Protein AF-A0A3D2HVH5-F1 (afdb_monomer_lite)

Sequence (94 aa):
MFSGCSFVQDDLLLTTTSPNNAYTVEAYKTNGGATVDYSIKVYLINNNNKLLIYDKYHDYDADIKWINNDIIYINGITLDLSKGETYDWRKDES

Radius of gyration: 14.65 Å; chains: 1; bounding box: 44×35×34 Å

Foldseek 3Di:
DDDDPFDFDWAWPDWDAFPVRPWIKIWTWTDPGDPAFIWIWIWIDDPPDTHTQEIDGNDDDWPWDHPHRQWIDTPNDIDRVVVPHGYDPVVVPD

Structure (mmCIF, N/CA/C/O backbone):
data_AF-A0A3D2HVH5-F1
#
_entry.id  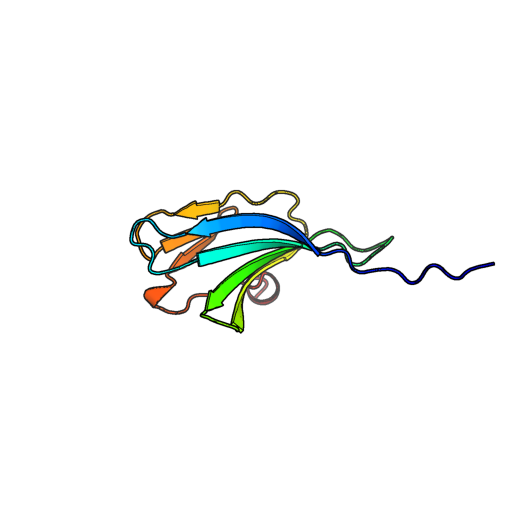 AF-A0A3D2HVH5-F1
#
loop_
_atom_site.group_PDB
_atom_site.id
_atom_site.type_symbol
_atom_site.label_atom_id
_atom_site.label_alt_id
_atom_site.label_comp_id
_atom_site.label_asym_id
_atom_site.label_entity_id
_atom_site.label_seq_id
_atom_site.pdbx_PDB_ins_code
_atom_site.Cartn_x
_atom_site.Cartn_y
_atom_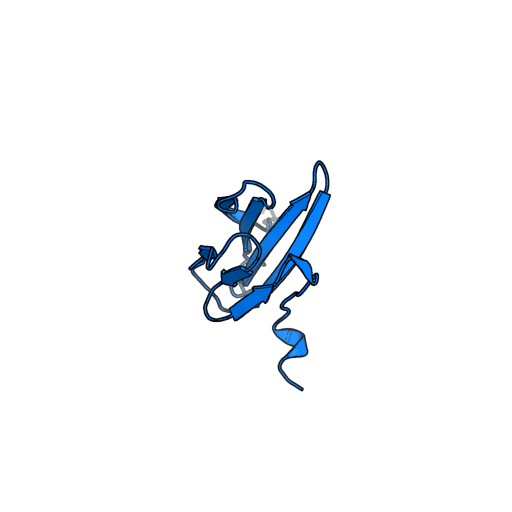site.Cartn_z
_atom_site.occupancy
_atom_site.B_iso_or_equiv
_atom_site.auth_seq_id
_atom_site.auth_comp_id
_atom_site.auth_asym_id
_atom_site.auth_atom_id
_atom_site.pdbx_PDB_model_num
ATOM 1 N N . MET A 1 1 ? 29.369 14.359 -24.707 1.00 44.62 1 MET A N 1
ATOM 2 C CA . MET A 1 1 ? 28.544 13.168 -24.422 1.00 44.62 1 MET A CA 1
ATOM 3 C C . MET A 1 1 ? 28.071 13.291 -22.988 1.00 44.62 1 MET A C 1
ATOM 5 O O . MET A 1 1 ? 28.908 13.238 -22.100 1.00 44.62 1 MET A O 1
ATOM 9 N N . PHE A 1 2 ? 26.787 13.562 -22.757 1.00 42.91 2 PHE A N 1
ATOM 10 C CA . PHE A 1 2 ? 26.234 13.526 -21.405 1.00 42.91 2 PHE A CA 1
ATOM 11 C C . PHE A 1 2 ? 25.772 12.096 -21.143 1.00 42.91 2 PHE A C 1
ATOM 13 O O . PHE A 1 2 ? 24.882 11.602 -21.832 1.00 42.91 2 PHE A O 1
ATOM 20 N N . SER A 1 3 ? 26.434 11.420 -20.205 1.00 45.88 3 SER A N 1
ATOM 21 C CA . SER A 1 3 ? 25.979 10.144 -19.664 1.00 45.88 3 SER A CA 1
ATOM 22 C C . SER A 1 3 ? 24.598 10.359 -19.054 1.00 45.88 3 SER A C 1
ATOM 24 O O . SER A 1 3 ? 24.457 11.119 -18.097 1.00 45.88 3 SER A O 1
ATOM 26 N N . GLY A 1 4 ? 23.575 9.745 -19.648 1.00 45.00 4 GLY A N 1
ATOM 27 C CA . GLY A 1 4 ? 22.221 9.759 -19.112 1.00 45.00 4 GLY A CA 1
ATOM 28 C C . GLY A 1 4 ? 22.220 9.057 -17.761 1.00 45.00 4 GLY A C 1
ATOM 29 O O . GLY A 1 4 ? 22.364 7.840 -17.692 1.00 45.00 4 GLY A O 1
ATOM 30 N N . CYS A 1 5 ? 22.105 9.832 -16.686 1.00 45.31 5 CYS A N 1
ATOM 31 C CA . CYS A 1 5 ? 21.733 9.304 -15.385 1.00 45.31 5 CYS A CA 1
ATOM 32 C C . CYS A 1 5 ? 20.349 8.668 -15.563 1.00 45.31 5 CYS A C 1
ATOM 34 O O . CYS A 1 5 ? 19.402 9.365 -15.931 1.00 45.31 5 CYS A O 1
ATOM 36 N N . SER A 1 6 ? 20.247 7.348 -15.406 1.00 45.72 6 SER A N 1
ATOM 37 C CA . SER A 1 6 ? 18.972 6.640 -15.494 1.00 45.72 6 SER A CA 1
ATOM 38 C C . SER A 1 6 ? 18.134 7.070 -14.289 1.00 45.72 6 SER A C 1
ATOM 40 O O . SER A 1 6 ? 18.336 6.573 -13.183 1.00 45.72 6 SER A O 1
ATOM 42 N N . PHE A 1 7 ? 17.264 8.065 -14.469 1.00 50.84 7 PHE A N 1
ATOM 43 C CA . PHE A 1 7 ? 16.286 8.436 -13.455 1.00 50.84 7 PHE A CA 1
ATOM 44 C C . PHE A 1 7 ? 15.321 7.262 -13.307 1.00 50.84 7 PHE A C 1
ATOM 46 O O . PHE A 1 7 ? 14.620 6.915 -14.255 1.00 50.84 7 PHE A O 1
ATOM 53 N N . VAL A 1 8 ? 15.307 6.639 -12.130 1.00 54.69 8 VAL A N 1
ATOM 54 C CA . VAL A 1 8 ? 14.186 5.790 -11.728 1.00 54.69 8 VAL A CA 1
ATOM 55 C C . VAL A 1 8 ? 12.981 6.720 -11.652 1.00 54.69 8 VAL A C 1
ATOM 57 O O . VAL A 1 8 ? 12.969 7.656 -10.850 1.00 54.69 8 VAL A O 1
ATOM 60 N N . GLN A 1 9 ? 12.036 6.538 -12.568 1.00 63.22 9 GLN A N 1
ATOM 61 C CA . GLN A 1 9 ? 10.809 7.316 -12.613 1.00 63.22 9 GLN A CA 1
ATOM 62 C C . GLN A 1 9 ? 9.709 6.454 -11.996 1.00 63.22 9 GLN A C 1
ATOM 64 O O . GLN A 1 9 ? 9.333 5.420 -12.552 1.00 63.22 9 GLN A O 1
ATOM 69 N N . ASP A 1 10 ? 9.267 6.865 -10.810 1.00 75.75 10 ASP A N 1
ATOM 70 C CA . ASP A 1 10 ? 8.103 6.302 -10.141 1.00 75.75 10 ASP A CA 1
ATOM 71 C C . ASP A 1 10 ? 6.902 7.174 -10.511 1.00 75.75 10 ASP A C 1
ATOM 73 O O . ASP A 1 10 ? 6.755 8.296 -10.019 1.00 75.75 10 ASP A O 1
ATOM 77 N N . ASP A 1 11 ? 6.048 6.665 -11.393 1.00 86.44 11 ASP A N 1
ATOM 78 C CA . ASP A 1 11 ? 4.837 7.358 -11.816 1.00 86.44 11 ASP A CA 1
ATOM 79 C C . ASP A 1 11 ? 3.689 6.991 -10.871 1.00 86.44 11 ASP A C 1
ATOM 81 O O . ASP A 1 11 ? 3.313 5.820 -10.757 1.00 86.44 11 ASP A O 1
ATOM 85 N N . LEU A 1 12 ? 3.117 7.989 -10.185 1.00 90.75 12 LEU A N 1
ATOM 86 C CA . LEU A 1 12 ? 1.897 7.805 -9.397 1.00 90.75 12 LEU A CA 1
ATOM 87 C C . LEU A 1 12 ? 0.740 7.482 -10.350 1.00 90.75 12 LEU A C 1
ATOM 89 O O . LEU A 1 12 ? 0.345 8.321 -11.157 1.00 90.75 12 LEU A O 1
ATOM 93 N N . LEU A 1 13 ? 0.185 6.279 -10.232 1.00 91.06 13 LEU A N 1
ATOM 94 C CA . LEU A 1 13 ? -0.951 5.832 -11.035 1.00 91.06 13 LEU A CA 1
ATOM 95 C C . LEU A 1 13 ? -2.275 6.301 -10.439 1.00 91.06 13 LEU A C 1
ATOM 97 O O . LEU A 1 13 ? -3.129 6.825 -11.152 1.00 91.06 13 LEU A O 1
ATOM 101 N N . LEU A 1 14 ? -2.456 6.088 -9.134 1.00 93.75 14 LEU A N 1
ATOM 102 C CA . LEU A 1 14 ? -3.670 6.471 -8.423 1.00 93.75 14 LEU A CA 1
ATOM 103 C C . LEU A 1 14 ? -3.436 6.604 -6.921 1.00 93.75 14 LEU A C 1
ATOM 105 O O . LEU A 1 14 ? -2.539 5.983 -6.347 1.00 93.75 14 LEU A O 1
ATOM 109 N N . THR A 1 15 ? -4.336 7.353 -6.294 1.00 96.25 15 THR A N 1
ATOM 110 C CA . THR A 1 15 ? -4.529 7.405 -4.847 1.00 96.25 15 THR A CA 1
ATOM 111 C C . THR A 1 15 ? -5.975 7.029 -4.564 1.00 96.25 15 THR A C 1
ATOM 113 O O . THR A 1 15 ? -6.886 7.531 -5.224 1.00 96.25 15 THR A O 1
ATOM 116 N N . THR A 1 16 ? -6.206 6.146 -3.597 1.00 96.56 16 THR A N 1
ATOM 117 C CA . THR A 1 16 ? -7.561 5.775 -3.178 1.00 96.56 16 THR A CA 1
ATOM 118 C C . THR A 1 16 ? -7.640 5.615 -1.670 1.00 96.56 16 THR A C 1
ATOM 120 O O . THR A 1 16 ? -6.666 5.246 -1.013 1.00 96.56 16 THR A O 1
ATOM 123 N N . THR A 1 17 ? -8.817 5.891 -1.128 1.00 97.62 17 THR A N 1
ATOM 124 C CA . THR A 1 17 ? -9.100 5.866 0.303 1.00 97.62 17 THR A CA 1
ATOM 125 C C . THR A 1 17 ? -10.227 4.875 0.566 1.00 97.62 17 THR A C 1
ATOM 127 O O . THR A 1 17 ? -11.151 4.755 -0.242 1.00 97.62 17 THR A O 1
ATOM 130 N N . SER A 1 18 ? -10.132 4.137 1.669 1.00 97.12 18 SER A N 1
ATOM 131 C CA . SER A 1 18 ? -11.139 3.157 2.062 1.00 97.12 18 SER A CA 1
ATOM 132 C C . SER A 1 18 ? -12.505 3.820 2.285 1.00 97.12 18 SER A C 1
ATOM 134 O O . SER A 1 18 ? -12.567 5.004 2.623 1.00 97.12 18 SER A O 1
ATOM 136 N N . PRO A 1 19 ? -13.626 3.084 2.158 1.00 97.69 19 PRO A N 1
ATOM 137 C CA . PRO A 1 19 ? -14.966 3.666 2.290 1.00 97.69 19 PRO A CA 1
ATOM 138 C C . PRO A 1 19 ? -15.228 4.403 3.615 1.00 97.69 19 PRO A C 1
ATOM 140 O O . PRO A 1 19 ? -16.013 5.348 3.655 1.00 97.69 19 PRO A O 1
ATOM 143 N N . ASN A 1 20 ? -14.570 3.986 4.701 1.00 97.25 20 ASN A N 1
ATOM 144 C CA . ASN A 1 20 ? -14.649 4.621 6.021 1.00 97.25 20 ASN A CA 1
ATOM 145 C C . ASN A 1 20 ? -13.549 5.669 6.284 1.00 97.25 20 ASN A C 1
ATOM 147 O O . ASN A 1 20 ? -13.501 6.221 7.381 1.00 97.25 20 ASN A O 1
ATOM 151 N N . ASN A 1 21 ? -12.673 5.938 5.315 1.00 95.94 21 ASN A N 1
ATOM 152 C CA . ASN A 1 21 ? -11.514 6.827 5.421 1.00 95.94 21 ASN A CA 1
ATOM 153 C C . ASN A 1 21 ? -10.438 6.409 6.440 1.00 95.94 21 ASN A C 1
ATOM 155 O O . ASN A 1 21 ? -9.638 7.244 6.859 1.00 95.94 21 ASN A O 1
ATOM 159 N N . ALA A 1 22 ? -10.396 5.136 6.841 1.00 95.94 22 ALA A N 1
ATOM 160 C CA . ALA A 1 22 ? -9.367 4.626 7.750 1.00 95.94 22 ALA A CA 1
ATOM 161 C C . ALA A 1 22 ? -8.006 4.419 7.064 1.00 95.94 22 ALA A C 1
ATOM 163 O O . ALA A 1 22 ? -6.967 4.555 7.710 1.00 95.94 22 ALA A O 1
ATOM 164 N N . TYR A 1 23 ? -8.004 4.114 5.764 1.00 96.75 23 TYR A N 1
ATOM 165 C CA . TYR A 1 23 ? -6.794 3.806 5.008 1.00 96.75 23 TYR A CA 1
ATOM 166 C C . TYR A 1 23 ? -6.733 4.611 3.719 1.00 96.75 23 TYR A C 1
ATOM 168 O O . TYR A 1 23 ? -7.718 4.701 2.992 1.00 96.75 23 TYR A O 1
ATOM 176 N N . THR A 1 24 ? -5.552 5.127 3.399 1.00 97.56 24 THR A N 1
ATOM 177 C CA . THR A 1 24 ? -5.253 5.732 2.098 1.00 97.56 24 THR A CA 1
ATOM 178 C C . THR A 1 24 ? -4.065 5.009 1.499 1.00 97.56 24 THR A C 1
ATOM 180 O O . THR A 1 24 ? -3.055 4.824 2.177 1.00 97.56 24 THR A O 1
ATOM 183 N N . VAL A 1 25 ? -4.176 4.609 0.236 1.00 96.94 25 VAL A N 1
ATOM 184 C CA . VAL A 1 25 ? -3.095 3.949 -0.493 1.00 96.94 25 VAL A CA 1
ATOM 185 C C . VAL A 1 25 ? -2.739 4.712 -1.761 1.00 96.94 25 VAL A C 1
ATOM 187 O O . VAL A 1 25 ? -3.598 5.320 -2.401 1.00 96.94 25 VAL A O 1
ATOM 190 N N . GLU A 1 26 ? -1.467 4.647 -2.133 1.00 96.50 26 GLU A N 1
ATOM 191 C CA . GLU A 1 26 ? -0.935 5.183 -3.384 1.00 96.50 26 GLU A CA 1
ATOM 192 C C . GLU A 1 26 ? -0.278 4.059 -4.178 1.00 96.50 26 GLU A C 1
ATOM 194 O O . GLU A 1 26 ? 0.536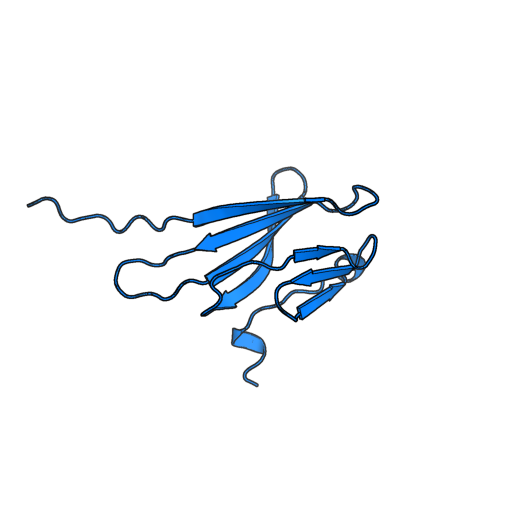 3.307 -3.637 1.00 96.50 26 GLU A O 1
ATOM 199 N N . ALA A 1 27 ? -0.621 3.955 -5.459 1.00 94.19 27 ALA A N 1
ATOM 200 C CA . ALA A 1 27 ? -0.034 2.982 -6.367 1.00 94.19 27 ALA A CA 1
ATOM 201 C C . ALA A 1 27 ? 0.928 3.666 -7.331 1.00 94.19 27 ALA A C 1
ATOM 203 O O . ALA A 1 27 ? 0.585 4.666 -7.961 1.00 94.19 27 ALA A O 1
ATOM 204 N N . TYR A 1 28 ? 2.111 3.086 -7.472 1.00 92.06 28 TYR A N 1
ATOM 205 C CA . TYR A 1 28 ? 3.177 3.581 -8.323 1.00 92.06 28 TYR A CA 1
ATOM 206 C C . TYR A 1 28 ? 3.568 2.530 -9.343 1.00 92.06 28 TYR A C 1
ATOM 208 O O . TYR A 1 28 ? 3.737 1.354 -9.009 1.00 92.06 28 TYR A O 1
ATOM 216 N N . LYS A 1 29 ? 3.774 2.983 -10.574 1.00 88.75 29 LYS A N 1
ATOM 217 C CA . LYS A 1 29 ? 4.486 2.230 -11.595 1.00 88.75 29 LYS A CA 1
ATOM 218 C C . LYS A 1 29 ? 5.940 2.642 -11.548 1.00 88.75 29 LYS A C 1
ATOM 220 O O . LYS A 1 29 ? 6.253 3.812 -11.742 1.00 88.75 29 LYS A O 1
ATOM 225 N N . THR A 1 30 ? 6.819 1.686 -11.294 1.00 81.75 30 THR A N 1
ATOM 226 C CA . THR A 1 30 ? 8.257 1.953 -11.225 1.00 81.75 30 THR A CA 1
ATOM 227 C C . THR A 1 30 ? 8.949 1.309 -12.417 1.00 81.75 30 THR A C 1
ATOM 229 O O . THR A 1 30 ? 8.684 0.149 -12.747 1.00 81.75 30 THR A O 1
ATOM 232 N N . ASN A 1 31 ? 9.803 2.077 -13.094 1.00 76.44 31 ASN A N 1
ATOM 233 C CA . ASN A 1 31 ? 10.671 1.590 -14.163 1.00 76.44 31 ASN A CA 1
ATOM 234 C C . ASN A 1 31 ? 12.134 1.707 -13.711 1.00 76.44 31 ASN A C 1
ATOM 236 O O . ASN A 1 31 ? 12.615 2.800 -13.406 1.00 76.44 31 ASN A O 1
ATOM 240 N N . GLY A 1 32 ? 12.847 0.579 -13.670 1.00 63.47 32 GLY A N 1
ATOM 241 C CA . GLY A 1 32 ? 14.254 0.527 -13.259 1.00 63.47 32 GLY A CA 1
ATOM 242 C C . GLY A 1 32 ? 15.257 1.015 -14.315 1.00 63.47 32 GLY A C 1
ATOM 243 O O . GLY A 1 32 ? 16.458 1.008 -14.049 1.00 63.47 32 GLY A O 1
ATOM 244 N N . GLY A 1 33 ? 14.804 1.431 -15.501 1.00 64.94 33 GLY A N 1
ATOM 245 C CA . GLY A 1 33 ? 15.631 1.949 -16.593 1.00 64.94 33 GLY A CA 1
ATOM 246 C C . GLY A 1 33 ? 15.533 1.120 -17.877 1.00 64.94 33 GLY A C 1
ATOM 247 O O . GLY A 1 33 ? 14.646 0.293 -18.045 1.00 64.94 33 GLY A O 1
ATOM 248 N N . ALA A 1 34 ? 16.475 1.335 -18.802 1.00 55.25 34 ALA A N 1
ATOM 249 C CA . ALA A 1 34 ? 16.414 0.854 -20.193 1.00 55.25 34 ALA A CA 1
ATOM 250 C C . ALA A 1 34 ? 16.285 -0.675 -20.394 1.00 55.25 34 ALA A C 1
ATOM 252 O O . ALA A 1 34 ? 16.030 -1.114 -21.513 1.00 55.25 34 ALA A O 1
ATOM 253 N N . THR A 1 35 ? 16.478 -1.483 -19.351 1.00 58.38 35 THR A N 1
ATOM 254 C CA . THR A 1 35 ? 16.466 -2.955 -19.413 1.00 58.38 35 THR A CA 1
ATOM 255 C C . THR A 1 35 ? 15.659 -3.613 -18.291 1.00 58.38 35 THR A C 1
ATOM 257 O O . THR A 1 35 ? 15.783 -4.820 -18.109 1.00 58.38 35 THR A O 1
ATOM 260 N N . VAL A 1 36 ? 14.906 -2.851 -17.491 1.00 59.69 36 VAL A N 1
ATOM 261 C CA . VAL A 1 36 ? 14.195 -3.386 -16.317 1.00 59.69 36 VAL A CA 1
ATOM 262 C C . VAL A 1 36 ? 12.696 -3.352 -16.580 1.00 59.69 36 VAL A C 1
ATOM 264 O O . VAL A 1 36 ? 12.168 -2.309 -16.966 1.00 59.69 36 VAL A O 1
ATOM 267 N N . ASP A 1 37 ? 12.011 -4.477 -16.376 1.00 68.75 37 ASP A N 1
ATOM 268 C CA . ASP A 1 37 ? 10.556 -4.517 -16.486 1.00 68.75 37 ASP A CA 1
ATOM 269 C C . ASP A 1 37 ? 9.886 -3.689 -15.388 1.00 68.75 37 ASP A C 1
ATOM 271 O O . ASP A 1 37 ? 10.438 -3.434 -14.313 1.00 68.75 37 ASP A O 1
ATOM 275 N N . TYR A 1 38 ? 8.670 -3.247 -15.689 1.00 78.12 38 TYR A N 1
ATOM 276 C CA . TYR A 1 38 ? 7.866 -2.458 -14.771 1.00 78.12 38 TYR A CA 1
ATOM 277 C C . TYR A 1 38 ? 7.473 -3.278 -13.539 1.00 78.12 38 TYR A C 1
ATOM 279 O O . TYR A 1 38 ? 7.233 -4.487 -13.614 1.00 78.12 38 TYR A O 1
ATOM 287 N N . SER A 1 39 ? 7.358 -2.598 -12.402 1.00 85.25 39 SER A N 1
ATOM 288 C CA . SER A 1 39 ? 6.699 -3.152 -11.219 1.00 85.25 39 SER A CA 1
ATOM 289 C C . SER A 1 39 ? 5.642 -2.200 -10.688 1.00 85.25 39 SER A C 1
ATOM 291 O O . SER A 1 39 ? 5.775 -0.976 -10.800 1.00 85.25 39 SER A O 1
ATOM 293 N N . ILE A 1 40 ? 4.603 -2.784 -10.098 1.00 90.69 40 ILE A N 1
ATOM 294 C CA . ILE A 1 40 ? 3.569 -2.052 -9.378 1.00 90.69 40 ILE A CA 1
ATOM 295 C C . ILE A 1 40 ? 3.874 -2.151 -7.892 1.00 90.69 40 ILE A C 1
ATOM 297 O O . ILE A 1 40 ? 3.938 -3.247 -7.329 1.00 90.69 40 ILE A O 1
ATOM 301 N N . LYS A 1 41 ? 4.034 -0.987 -7.264 1.00 93.25 41 LYS A N 1
ATOM 302 C CA . LYS A 1 41 ? 4.200 -0.858 -5.818 1.00 93.25 41 LYS A CA 1
ATOM 303 C C . LYS A 1 41 ? 3.022 -0.105 -5.239 1.00 93.25 41 LYS A C 1
ATOM 305 O O . LYS A 1 41 ? 2.705 0.985 -5.711 1.00 93.25 41 LYS A O 1
ATOM 310 N N . VAL A 1 42 ? 2.394 -0.659 -4.208 1.00 94.81 42 VAL A N 1
ATOM 311 C CA . VAL A 1 42 ? 1.324 0.026 -3.474 1.00 94.81 42 VAL A CA 1
ATOM 312 C C . VAL A 1 42 ? 1.786 0.302 -2.056 1.00 94.81 42 VAL A C 1
ATOM 314 O O . VAL A 1 42 ? 2.250 -0.593 -1.343 1.0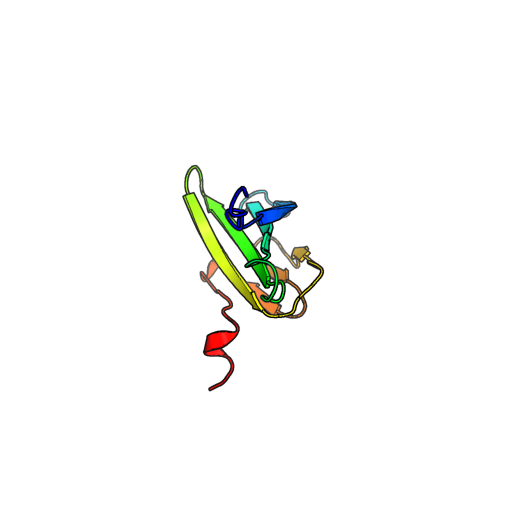0 94.81 42 VAL A O 1
ATOM 317 N N . TYR A 1 43 ? 1.655 1.562 -1.657 1.00 96.56 43 TYR A N 1
ATOM 318 C CA . TYR A 1 43 ? 2.024 2.039 -0.338 1.00 96.56 43 TYR A CA 1
ATOM 319 C C . TYR A 1 43 ? 0.784 2.416 0.455 1.00 96.56 43 TYR A C 1
ATOM 321 O O . TYR A 1 43 ? -0.050 3.178 -0.026 1.00 96.56 43 TYR A O 1
ATOM 329 N N . LEU A 1 44 ? 0.706 1.943 1.695 1.00 96.94 44 LEU A N 1
ATOM 330 C CA . LEU A 1 44 ? -0.194 2.485 2.699 1.00 96.94 44 LEU A CA 1
ATOM 331 C C . LEU A 1 44 ? 0.389 3.791 3.245 1.00 96.94 44 LEU A C 1
ATOM 333 O O . LEU A 1 44 ? 1.535 3.835 3.700 1.00 96.94 44 LEU A O 1
ATOM 337 N N . ILE A 1 45 ? -0.413 4.849 3.214 1.00 96.50 45 ILE A N 1
ATOM 338 C CA . ILE A 1 45 ? -0.033 6.178 3.680 1.00 96.50 45 ILE A CA 1
ATOM 339 C C . ILE A 1 45 ? -0.457 6.329 5.135 1.00 96.50 45 ILE A C 1
ATOM 341 O O . ILE A 1 45 ? -1.635 6.223 5.469 1.00 96.50 45 ILE A O 1
ATOM 345 N N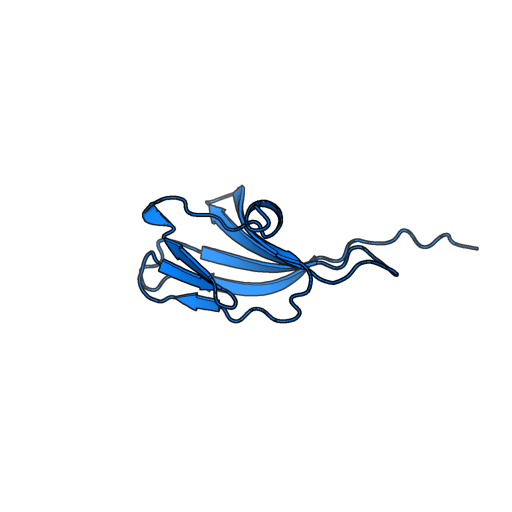 . ASN A 1 46 ? 0.514 6.584 6.008 1.00 90.31 46 ASN A N 1
ATOM 346 C CA . ASN A 1 46 ? 0.284 6.797 7.430 1.00 90.31 46 ASN A CA 1
ATOM 347 C C . ASN A 1 46 ? 0.979 8.084 7.877 1.00 90.31 46 ASN A C 1
ATOM 349 O O . ASN A 1 46 ? 2.184 8.096 8.142 1.00 90.31 46 ASN A O 1
ATOM 353 N N . ASN A 1 47 ? 0.204 9.168 7.964 1.00 85.88 47 ASN A N 1
ATOM 354 C CA . ASN A 1 47 ? 0.691 10.516 8.255 1.00 85.88 47 ASN A CA 1
ATOM 355 C C . ASN A 1 47 ? 1.850 10.909 7.320 1.00 85.88 47 ASN A C 1
ATOM 357 O O . ASN A 1 47 ? 1.630 11.176 6.143 1.00 85.88 47 ASN A O 1
ATOM 361 N N . ASN A 1 48 ? 3.082 10.895 7.836 1.00 87.19 48 ASN A N 1
ATOM 362 C CA . ASN A 1 48 ? 4.294 11.271 7.104 1.00 87.19 48 ASN A CA 1
ATOM 363 C C . ASN A 1 48 ? 5.092 10.063 6.584 1.00 87.19 48 ASN A C 1
ATOM 365 O O . ASN A 1 48 ? 6.167 10.243 6.017 1.00 87.19 48 ASN A O 1
ATOM 369 N N . ASN A 1 49 ? 4.596 8.841 6.791 1.00 90.25 49 ASN A N 1
ATOM 370 C CA . ASN A 1 49 ? 5.272 7.606 6.415 1.00 90.25 49 ASN A CA 1
ATOM 371 C C . ASN A 1 49 ? 4.513 6.881 5.302 1.00 90.25 49 ASN A C 1
ATOM 373 O O . ASN A 1 49 ? 3.282 6.898 5.249 1.00 90.25 49 ASN A O 1
ATOM 377 N N . LYS A 1 50 ? 5.266 6.186 4.448 1.00 93.81 50 LYS A N 1
ATOM 378 C CA . LYS A 1 50 ? 4.738 5.252 3.451 1.00 93.81 50 LYS A CA 1
ATOM 379 C C . LYS A 1 50 ? 5.194 3.844 3.807 1.00 93.81 50 LYS A C 1
ATOM 381 O O . LYS A 1 50 ? 6.391 3.614 3.967 1.00 93.81 50 LYS A O 1
ATOM 386 N N . LEU A 1 51 ? 4.255 2.913 3.927 1.00 94.94 51 LEU A N 1
ATOM 387 C CA . LEU A 1 51 ? 4.531 1.500 4.169 1.00 94.94 51 LEU A CA 1
ATOM 388 C C . LEU A 1 51 ? 4.249 0.713 2.892 1.00 94.94 51 LEU A C 1
ATOM 390 O O . LEU A 1 51 ? 3.131 0.752 2.394 1.00 94.94 51 LEU A O 1
ATOM 394 N N . LEU A 1 52 ? 5.245 0.004 2.362 1.00 95.19 52 LEU A N 1
ATOM 395 C CA . LEU A 1 52 ? 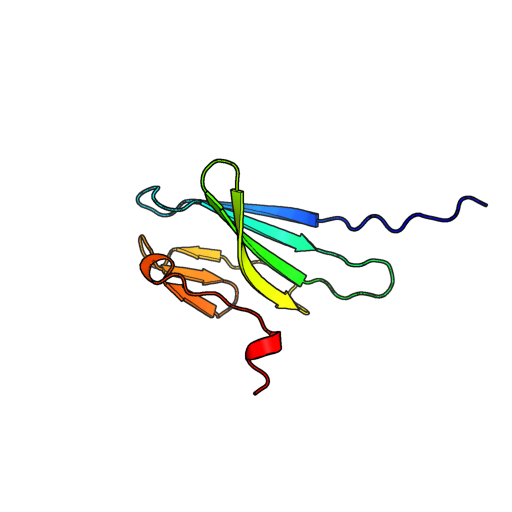5.051 -0.868 1.203 1.00 95.19 52 LEU A CA 1
ATOM 396 C C . LEU A 1 52 ? 4.199 -2.074 1.616 1.00 95.19 52 LEU A C 1
ATOM 398 O O . LEU A 1 52 ? 4.619 -2.850 2.471 1.00 95.19 52 LEU A O 1
ATOM 402 N N . ILE A 1 53 ? 3.017 -2.213 1.017 1.00 96.25 53 ILE A N 1
ATOM 403 C CA . ILE A 1 53 ? 2.085 -3.318 1.300 1.00 96.25 53 ILE A CA 1
ATOM 404 C C . ILE A 1 53 ? 1.953 -4.291 0.128 1.00 96.25 53 ILE A C 1
ATOM 406 O O . ILE A 1 53 ? 1.485 -5.407 0.315 1.00 96.25 53 ILE A O 1
ATOM 410 N N . TYR A 1 54 ? 2.376 -3.890 -1.069 1.00 94.88 54 TYR A N 1
ATOM 411 C CA . TYR A 1 54 ? 2.314 -4.713 -2.270 1.00 94.88 54 TYR A CA 1
ATOM 412 C C . TYR A 1 54 ? 3.478 -4.370 -3.201 1.00 94.88 54 TYR A C 1
ATOM 414 O O . TYR A 1 54 ? 3.647 -3.200 -3.551 1.00 94.88 54 TYR A O 1
ATOM 422 N N . ASP A 1 55 ? 4.248 -5.376 -3.611 1.00 92.50 55 ASP A N 1
ATOM 423 C CA . ASP A 1 55 ? 5.294 -5.301 -4.637 1.00 92.50 55 ASP A CA 1
ATOM 424 C C . ASP A 1 55 ? 5.120 -6.474 -5.608 1.00 92.50 55 ASP A C 1
ATOM 426 O O . ASP A 1 55 ? 5.208 -7.638 -5.203 1.00 92.50 55 ASP A O 1
ATOM 430 N N . LYS A 1 56 ? 4.868 -6.178 -6.887 1.00 88.81 56 LYS A N 1
ATOM 431 C CA . LYS A 1 56 ? 4.756 -7.193 -7.942 1.00 88.81 56 LYS A CA 1
ATOM 432 C C . LYS A 1 56 ? 5.486 -6.768 -9.210 1.00 88.81 56 LYS A C 1
ATOM 434 O O . LYS A 1 56 ? 5.264 -5.677 -9.740 1.00 88.81 56 LYS A O 1
ATOM 439 N N . TYR A 1 57 ? 6.343 -7.662 -9.694 1.00 81.25 57 TYR A N 1
ATOM 440 C CA . TYR A 1 57 ? 7.137 -7.509 -10.913 1.00 81.25 57 TYR A CA 1
ATOM 441 C C . TYR A 1 57 ? 6.360 -7.988 -12.155 1.00 81.25 57 TYR A C 1
ATOM 443 O O . TYR A 1 57 ? 5.545 -8.902 -12.048 1.00 81.25 57 TYR A O 1
ATOM 451 N N . HIS A 1 58 ? 6.601 -7.366 -13.317 1.00 73.31 58 HIS A N 1
ATOM 452 C CA . HIS A 1 58 ? 5.892 -7.593 -14.593 1.00 73.31 58 HIS A CA 1
ATOM 453 C C . HIS A 1 58 ? 4.388 -7.284 -14.590 1.00 73.31 58 HIS A C 1
ATOM 455 O O . HIS A 1 58 ? 3.612 -7.930 -15.296 1.00 73.31 58 HIS A O 1
ATOM 461 N N . ASP A 1 59 ? 3.963 -6.280 -13.829 1.00 65.19 59 ASP A N 1
ATOM 462 C CA . ASP A 1 59 ? 2.584 -5.799 -13.883 1.00 65.19 59 ASP A CA 1
ATOM 463 C C . ASP A 1 59 ? 2.551 -4.377 -14.458 1.00 65.19 59 ASP A C 1
ATOM 465 O O . ASP A 1 59 ? 3.394 -3.536 -14.129 1.00 65.19 59 ASP A O 1
ATOM 469 N N . TYR A 1 60 ? 1.633 -4.126 -15.391 1.00 67.31 60 TYR A N 1
ATOM 470 C CA . TYR A 1 60 ? 1.646 -2.905 -16.210 1.00 67.31 60 TYR A CA 1
ATOM 471 C C . TYR A 1 60 ? 0.586 -1.891 -15.788 1.00 67.31 60 TYR A C 1
ATOM 473 O O . TYR A 1 60 ? 0.810 -0.692 -15.991 1.00 67.31 60 TYR A O 1
ATOM 481 N N . ASP A 1 61 ? -0.496 -2.377 -15.175 1.00 76.88 61 ASP A N 1
ATOM 482 C CA . ASP A 1 61 ? -1.658 -1.619 -14.724 1.00 76.88 61 ASP A CA 1
ATOM 483 C C . ASP A 1 61 ? -1.987 -1.980 -13.270 1.00 76.88 61 ASP A C 1
ATOM 485 O O . ASP A 1 61 ? -1.636 -3.057 -12.793 1.00 76.88 61 ASP A O 1
ATOM 489 N N . ALA A 1 62 ? -2.661 -1.079 -12.555 1.00 82.50 62 ALA A N 1
ATOM 490 C CA . ALA A 1 62 ? -3.105 -1.302 -11.181 1.00 82.50 62 ALA A CA 1
ATOM 491 C C . ALA A 1 62 ? -4.643 -1.326 -11.113 1.00 82.50 62 ALA A C 1
ATOM 493 O O . ALA A 1 62 ? -5.287 -0.280 -11.043 1.00 82.50 62 ALA A O 1
ATOM 494 N N . ASP A 1 63 ? -5.235 -2.522 -11.121 1.00 92.25 63 ASP A N 1
ATOM 495 C CA . ASP A 1 63 ? -6.641 -2.758 -10.784 1.00 92.25 63 ASP A CA 1
ATOM 496 C C . ASP A 1 63 ? -6.787 -2.832 -9.263 1.00 92.25 63 ASP A C 1
ATOM 498 O O . ASP A 1 63 ? -6.525 -3.865 -8.638 1.00 92.25 63 ASP A O 1
ATOM 502 N N . ILE A 1 64 ? -7.178 -1.699 -8.676 1.00 94.12 64 ILE A N 1
ATOM 503 C CA . ILE A 1 64 ? -7.308 -1.527 -7.231 1.00 94.12 64 ILE A CA 1
ATOM 504 C C . ILE A 1 64 ? -8.765 -1.278 -6.864 1.00 94.12 64 ILE A C 1
ATOM 506 O O . ILE A 1 64 ? -9.403 -0.353 -7.372 1.00 94.12 64 ILE A O 1
ATOM 510 N N . LYS A 1 65 ? -9.286 -2.091 -5.941 1.00 96.56 65 LYS A N 1
ATOM 511 C CA . LYS A 1 65 ? -10.670 -2.012 -5.460 1.00 96.56 65 LYS A CA 1
ATOM 512 C C . LYS A 1 65 ? -10.725 -2.243 -3.956 1.00 96.56 65 LYS A C 1
ATOM 514 O O . LYS A 1 65 ? -10.102 -3.167 -3.445 1.00 96.56 65 LYS A O 1
ATOM 519 N N . TRP A 1 66 ? -11.522 -1.450 -3.251 1.00 97.88 66 TRP A N 1
ATOM 520 C CA . TRP A 1 66 ? -11.866 -1.734 -1.859 1.00 97.88 66 TRP A CA 1
ATOM 521 C C . TRP A 1 66 ? -12.997 -2.759 -1.824 1.00 97.88 66 TRP A C 1
ATOM 523 O O . TRP A 1 66 ? -14.080 -2.502 -2.347 1.00 97.88 66 TRP A O 1
ATOM 533 N N . ILE A 1 67 ? -12.740 -3.925 -1.230 1.00 97.62 67 ILE A N 1
ATOM 534 C CA . ILE A 1 67 ? -13.758 -4.968 -1.033 1.00 97.62 67 ILE A CA 1
ATOM 535 C C . ILE A 1 67 ? -14.647 -4.599 0.154 1.00 97.62 67 ILE A C 1
ATOM 537 O O . ILE A 1 67 ? -15.861 -4.795 0.125 1.00 97.62 67 ILE A O 1
ATOM 541 N N . ASN A 1 68 ? -14.038 -4.040 1.196 1.00 97.25 68 ASN A N 1
ATOM 542 C CA . ASN A 1 68 ? -14.723 -3.423 2.321 1.00 97.25 68 ASN A CA 1
ATOM 543 C C . ASN A 1 68 ? -13.825 -2.325 2.924 1.00 97.25 68 ASN A C 1
ATOM 545 O O . ASN A 1 68 ? -12.932 -1.809 2.254 1.00 97.25 68 ASN A O 1
ATOM 549 N N . ASN A 1 69 ? -14.083 -1.945 4.174 1.00 98.00 69 ASN A N 1
ATOM 550 C CA . ASN A 1 69 ? -13.336 -0.905 4.878 1.00 98.00 69 ASN A CA 1
ATOM 551 C C . ASN A 1 69 ? -11.844 -1.211 5.064 1.00 98.00 69 ASN A C 1
ATOM 553 O O . ASN A 1 69 ? -11.048 -0.278 5.065 1.00 98.00 69 ASN A O 1
ATOM 557 N N . ASP A 1 70 ? -11.480 -2.485 5.207 1.00 97.88 70 ASP A N 1
ATOM 558 C CA . ASP A 1 70 ? -10.147 -2.905 5.652 1.00 97.88 70 ASP A CA 1
ATOM 559 C C . ASP A 1 70 ? -9.466 -3.856 4.652 1.00 97.88 70 ASP A C 1
ATOM 561 O O . ASP A 1 70 ? -8.261 -4.087 4.724 1.00 97.88 70 ASP A O 1
ATOM 565 N N . ILE A 1 71 ? -10.233 -4.395 3.700 1.00 97.69 71 ILE A N 1
ATOM 566 C CA . ILE A 1 71 ? -9.777 -5.347 2.692 1.00 97.69 71 ILE A CA 1
ATOM 567 C C . ILE A 1 71 ? -9.670 -4.657 1.335 1.00 97.69 71 ILE A C 1
ATOM 569 O O . ILE A 1 71 ? -10.660 -4.154 0.788 1.00 97.69 71 ILE A O 1
ATOM 573 N N . ILE A 1 72 ? -8.470 -4.712 0.766 1.00 97.75 72 ILE A N 1
ATOM 574 C CA . ILE A 1 72 ? -8.152 -4.174 -0.553 1.00 97.75 72 ILE A CA 1
ATOM 575 C C . ILE A 1 72 ? -7.803 -5.300 -1.523 1.00 97.75 72 ILE A C 1
ATOM 577 O O . ILE A 1 72 ? -7.124 -6.261 -1.175 1.00 97.75 72 ILE A O 1
ATOM 581 N N . TYR A 1 73 ? -8.277 -5.172 -2.754 1.00 96.94 73 TYR A N 1
ATOM 582 C CA . TYR A 1 73 ? -7.915 -6.008 -3.887 1.00 96.94 73 TYR A CA 1
ATOM 583 C C . TYR A 1 73 ? -6.955 -5.237 -4.795 1.00 96.94 73 TYR A C 1
ATOM 585 O O . TYR A 1 73 ? -7.239 -4.088 -5.140 1.00 96.94 73 TYR A O 1
ATOM 593 N N . ILE A 1 74 ? -5.843 -5.866 -5.176 1.00 95.00 74 ILE A N 1
ATOM 594 C CA . ILE A 1 74 ? -4.787 -5.324 -6.036 1.00 95.00 74 ILE A CA 1
ATOM 595 C C . ILE A 1 74 ? -4.369 -6.429 -7.020 1.00 95.00 74 ILE A C 1
ATOM 597 O O . ILE A 1 74 ? -3.756 -7.414 -6.616 1.00 95.00 74 ILE A O 1
ATOM 601 N N . ASN A 1 75 ? -4.708 -6.288 -8.307 1.00 92.00 75 ASN A N 1
ATOM 602 C CA . ASN A 1 75 ? -4.265 -7.179 -9.401 1.00 92.00 75 ASN A CA 1
ATOM 603 C C . ASN A 1 75 ? -4.365 -8.692 -9.112 1.00 92.00 75 ASN A C 1
ATOM 605 O O . ASN A 1 75 ? -3.446 -9.467 -9.400 1.00 92.00 75 ASN A O 1
ATOM 609 N N . GLY A 1 76 ? -5.490 -9.121 -8.542 1.00 91.44 76 GLY A N 1
ATOM 610 C CA . GLY A 1 76 ? -5.763 -10.527 -8.231 1.00 91.44 76 GLY A CA 1
ATOM 611 C C . GLY A 1 76 ? -5.432 -10.929 -6.794 1.00 91.44 76 GLY A C 1
ATOM 612 O O . GLY A 1 76 ? -5.893 -11.976 -6.346 1.00 91.44 76 GLY A O 1
ATOM 613 N N . ILE A 1 77 ? -4.693 -10.100 -6.056 1.00 93.88 77 ILE A N 1
ATOM 614 C CA . ILE A 1 77 ? -4.329 -10.339 -4.659 1.00 93.88 77 ILE A CA 1
ATOM 615 C C . ILE A 1 77 ? -5.261 -9.548 -3.749 1.00 93.88 77 ILE A C 1
ATOM 617 O O . ILE A 1 77 ? -5.529 -8.373 -3.983 1.00 93.88 77 ILE A O 1
ATOM 621 N N . THR A 1 78 ? -5.754 -10.194 -2.697 1.00 96.69 78 THR A N 1
ATOM 622 C CA . THR A 1 78 ? -6.538 -9.537 -1.646 1.00 96.69 78 THR A CA 1
ATOM 623 C C . THR A 1 78 ? -5.685 -9.427 -0.390 1.00 96.69 78 THR A C 1
ATOM 625 O O . THR A 1 78 ? -5.066 -10.416 -0.011 1.00 96.69 78 THR A O 1
ATOM 628 N N . LEU A 1 79 ? -5.661 -8.254 0.241 1.00 97.38 79 LEU A N 1
ATOM 629 C CA . LEU A 1 79 ? -4.931 -7.992 1.482 1.00 97.38 79 LEU A CA 1
ATOM 630 C C . LEU A 1 79 ? -5.872 -7.433 2.551 1.00 97.38 79 LEU A C 1
ATOM 632 O O . LEU A 1 79 ? -6.607 -6.476 2.297 1.00 97.38 79 LEU A O 1
ATOM 636 N N . ASP A 1 80 ? -5.817 -8.006 3.749 1.00 97.62 80 ASP A N 1
ATOM 637 C CA . ASP A 1 80 ? -6.469 -7.505 4.958 1.00 97.62 80 ASP A CA 1
ATOM 638 C C . ASP A 1 80 ? -5.529 -6.555 5.721 1.00 97.62 80 ASP A C 1
ATOM 640 O O . ASP A 1 80 ? -4.625 -6.967 6.461 1.00 97.62 80 ASP A O 1
ATOM 644 N N . LEU A 1 81 ? -5.750 -5.248 5.553 1.00 96.44 81 LEU A N 1
ATOM 645 C CA . LEU A 1 81 ? -4.913 -4.206 6.153 1.00 96.44 81 LEU A CA 1
ATOM 646 C C . LEU A 1 81 ? -5.064 -4.139 7.676 1.00 96.44 81 LEU A C 1
ATOM 648 O O . LEU A 1 81 ? -4.135 -3.704 8.358 1.00 96.44 81 LEU A O 1
ATOM 652 N N . SER A 1 82 ? -6.188 -4.608 8.228 1.00 96.06 82 SER A N 1
ATOM 653 C CA . SER A 1 82 ? -6.391 -4.662 9.682 1.00 96.06 82 SER A CA 1
ATOM 654 C C . SER A 1 82 ? -5.458 -5.669 10.363 1.00 96.06 82 SER A C 1
ATOM 656 O O . SER A 1 82 ? -5.101 -5.501 11.530 1.00 96.06 82 SER A O 1
ATOM 658 N N . LYS A 1 83 ? -5.011 -6.684 9.614 1.00 96.56 83 LYS A N 1
ATOM 659 C CA . LYS A 1 83 ? -4.052 -7.703 10.059 1.00 96.56 83 LYS A CA 1
ATOM 660 C C . LYS A 1 83 ? -2.605 -7.377 9.694 1.00 96.56 83 LYS A C 1
ATOM 662 O O . LYS A 1 83 ? -1.704 -8.098 10.117 1.00 96.56 83 LYS A O 1
ATOM 667 N N . GLY A 1 84 ? -2.374 -6.310 8.927 1.00 94.69 84 GLY A N 1
ATOM 668 C CA . GLY A 1 84 ? -1.049 -5.959 8.420 1.00 94.69 84 GLY A CA 1
ATOM 669 C C . GLY A 1 84 ? -0.540 -6.914 7.337 1.00 94.69 84 GLY A C 1
ATOM 670 O O . GLY A 1 84 ? 0.667 -7.139 7.250 1.00 94.69 84 GLY A O 1
ATOM 671 N N . GLU A 1 85 ? -1.437 -7.500 6.538 1.00 96.62 85 GLU A N 1
ATOM 672 C CA . GLU A 1 85 ? -1.044 -8.351 5.413 1.00 96.62 85 GLU A CA 1
ATOM 673 C C . GLU A 1 85 ? -0.274 -7.551 4.354 1.00 96.62 85 GLU A C 1
ATOM 675 O O . GLU A 1 85 ? -0.561 -6.383 4.085 1.00 96.62 85 GLU A O 1
ATOM 680 N N . THR A 1 86 ? 0.725 -8.196 3.749 1.00 96.12 86 THR A N 1
ATOM 681 C CA . THR A 1 86 ? 1.544 -7.614 2.681 1.00 96.12 86 THR A CA 1
ATOM 682 C C . THR A 1 86 ? 1.821 -8.651 1.607 1.00 96.12 86 THR A C 1
ATOM 684 O O . THR A 1 86 ? 1.847 -9.849 1.890 1.00 96.12 86 THR A O 1
ATOM 687 N N . TYR A 1 87 ? 2.058 -8.181 0.388 1.00 94.19 87 TYR A N 1
ATOM 688 C CA . TYR A 1 87 ? 2.405 -9.003 -0.758 1.00 94.19 87 TYR A CA 1
ATOM 689 C C . TYR A 1 87 ? 3.783 -8.631 -1.303 1.00 94.19 87 TYR A C 1
ATOM 691 O O . TYR A 1 87 ? 4.046 -7.466 -1.599 1.00 94.19 87 TYR A O 1
ATOM 699 N N . ASP A 1 88 ? 4.645 -9.628 -1.471 1.00 92.06 88 ASP A N 1
ATOM 700 C CA . ASP A 1 88 ? 5.924 -9.507 -2.170 1.00 92.06 88 ASP A CA 1
ATOM 701 C C . ASP A 1 88 ? 6.076 -10.744 -3.046 1.00 92.06 88 ASP A C 1
ATOM 703 O O . ASP A 1 88 ? 6.226 -11.852 -2.526 1.00 92.06 88 ASP A O 1
ATOM 707 N N . TRP A 1 89 ? 6.031 -10.552 -4.364 1.00 87.62 89 TRP A N 1
ATOM 708 C CA . TRP A 1 89 ? 6.086 -11.642 -5.341 1.00 87.62 89 TRP A CA 1
ATOM 709 C C . TRP A 1 89 ? 7.290 -12.579 -5.137 1.00 87.62 89 TRP A C 1
ATOM 711 O O . TRP A 1 89 ? 7.204 -13.763 -5.444 1.00 87.62 89 TRP A O 1
ATOM 721 N N . ARG A 1 90 ? 8.398 -12.086 -4.561 1.00 84.81 90 ARG A N 1
ATOM 722 C CA . ARG A 1 90 ? 9.607 -12.888 -4.295 1.00 84.81 90 ARG A CA 1
ATOM 723 C C . ARG A 1 90 ? 9.408 -13.942 -3.205 1.00 84.81 90 ARG A C 1
ATOM 725 O O . ARG A 1 90 ? 10.228 -14.845 -3.082 1.00 84.81 90 ARG A O 1
ATOM 732 N N . LYS A 1 91 ? 8.381 -13.795 -2.364 1.00 85.50 91 LYS A N 1
ATOM 733 C CA . LYS A 1 91 ? 8.074 -14.730 -1.269 1.00 85.50 91 LYS A CA 1
ATOM 734 C C . LYS A 1 91 ? 7.109 -15.837 -1.691 1.00 85.50 91 LYS A C 1
ATOM 736 O O . LYS A 1 91 ? 7.062 -16.867 -1.027 1.00 85.50 91 LYS A O 1
ATOM 741 N N . ASP A 1 92 ? 6.389 -15.640 -2.789 1.00 67.69 92 ASP A N 1
ATOM 742 C CA . ASP A 1 92 ? 5.420 -16.608 -3.306 1.00 67.69 92 ASP A CA 1
ATOM 743 C C . ASP A 1 92 ? 6.065 -17.763 -4.089 1.00 67.69 92 ASP A C 1
ATOM 745 O O . ASP A 1 92 ? 5.429 -18.795 -4.275 1.00 67.69 92 ASP A O 1
ATOM 749 N N . GLU A 1 93 ? 7.325 -17.644 -4.518 1.00 58.34 93 GLU A N 1
ATOM 750 C CA . GLU A 1 93 ? 8.034 -18.682 -5.292 1.00 58.34 93 GLU A CA 1
ATOM 751 C C . GLU A 1 93 ? 8.622 -19.831 -4.430 1.00 58.34 93 GLU A C 1
ATOM 753 O O . GLU A 1 93 ? 9.632 -20.428 -4.805 1.00 58.34 93 GLU A O 1
ATOM 758 N N . SER A 1 94 ? 8.019 -20.144 -3.272 1.00 44.72 94 SER A N 1
ATOM 759 C CA . SER A 1 94 ? 8.522 -21.156 -2.314 1.00 44.72 94 SER A CA 1
ATOM 760 C C . SER A 1 94 ? 8.034 -22.580 -2.587 1.00 44.72 94 SER A C 1
ATOM 762 O O . SER A 1 94 ? 6.808 -22.762 -2.762 1.00 44.72 94 SER A O 1
#

pLDDT: mean 84.57, std 16.54, range [42.91, 98.0]

Secondary structure (DSSP, 8-state):
--------EEEEEEEEE-TTSS-EEEEEEEE-STT---EEEEEEEETTEEEEEEEEET--S--EEESSSSEEEETTEEEEGGGT--EEHHHH--